Protein AF-A0A969F6P4-F1 (afdb_monomer_lite)

Structure (mmCIF, N/CA/C/O backbone):
data_AF-A0A969F6P4-F1
#
_entry.id   AF-A0A969F6P4-F1
#
loop_
_atom_site.group_PDB
_atom_site.id
_atom_site.type_symbol
_atom_site.label_atom_id
_atom_site.label_alt_id
_atom_site.label_comp_id
_atom_site.label_asym_id
_atom_site.label_entity_id
_atom_site.label_seq_id
_atom_site.pdbx_PDB_ins_code
_atom_site.Cartn_x
_atom_site.Cartn_y
_atom_site.Cartn_z
_atom_site.occupancy
_atom_site.B_iso_or_equiv
_atom_site.auth_seq_id
_atom_site.auth_comp_id
_atom_site.auth_asym_id
_atom_site.auth_atom_id
_atom_site.pdbx_PDB_model_num
ATOM 1 N N . MET A 1 1 ? 11.316 -23.111 -81.436 1.00 40.59 1 MET A N 1
ATOM 2 C CA . MET A 1 1 ? 11.299 -21.685 -81.054 1.00 40.59 1 MET A CA 1
ATOM 3 C C . MET A 1 1 ? 12.003 -21.558 -79.714 1.00 40.59 1 MET A C 1
ATOM 5 O O . MET A 1 1 ? 11.489 -22.078 -78.736 1.00 40.59 1 MET A O 1
ATOM 9 N N . GLY A 1 2 ? 13.219 -21.009 -79.695 1.00 40.91 2 GLY A N 1
ATOM 10 C CA . GLY A 1 2 ? 14.020 -20.848 -78.476 1.00 40.91 2 GLY A CA 1
ATOM 11 C C . GLY A 1 2 ? 13.893 -19.423 -77.952 1.00 40.91 2 GLY A C 1
ATOM 12 O O . GLY A 1 2 ? 14.138 -18.478 -78.697 1.00 40.91 2 GLY A O 1
ATOM 13 N N . ILE A 1 3 ? 13.479 -19.269 -76.696 1.00 46.41 3 ILE A N 1
ATOM 14 C CA . ILE A 1 3 ? 13.418 -17.972 -76.020 1.00 46.41 3 ILE A CA 1
ATOM 15 C C . ILE A 1 3 ? 14.846 -17.617 -75.600 1.00 46.41 3 ILE A C 1
ATOM 17 O O . ILE A 1 3 ? 15.446 -18.307 -74.778 1.00 46.41 3 ILE A O 1
ATOM 21 N N . ALA A 1 4 ? 15.405 -16.563 -76.192 1.00 46.59 4 ALA A N 1
ATOM 22 C CA . ALA A 1 4 ? 16.686 -16.012 -75.775 1.00 46.59 4 ALA A CA 1
ATOM 23 C C . ALA A 1 4 ? 16.512 -15.299 -74.424 1.00 46.59 4 ALA A C 1
ATOM 25 O O . ALA A 1 4 ? 15.836 -14.274 -74.343 1.00 46.59 4 ALA A O 1
ATOM 26 N N . LEU A 1 5 ? 17.117 -15.838 -73.360 1.00 47.81 5 LEU A N 1
ATOM 27 C CA . LEU A 1 5 ? 17.286 -15.109 -72.105 1.00 47.81 5 LEU A CA 1
ATOM 28 C C . LEU A 1 5 ? 18.336 -14.010 -72.309 1.00 47.81 5 LEU A C 1
ATOM 30 O O . LEU A 1 5 ? 19.518 -14.294 -72.497 1.00 47.81 5 LEU A O 1
ATOM 34 N N . LEU A 1 6 ? 17.904 -12.751 -72.255 1.00 46.25 6 LEU A N 1
ATOM 35 C CA . LEU A 1 6 ? 18.805 -11.608 -72.125 1.00 46.25 6 LEU A CA 1
ATOM 36 C C . LEU A 1 6 ? 19.362 -11.550 -70.690 1.00 46.25 6 LEU A C 1
ATOM 38 O O . LEU A 1 6 ? 18.605 -11.757 -69.738 1.00 46.25 6 LEU A O 1
ATOM 42 N N . PRO A 1 7 ? 20.657 -11.242 -70.497 1.00 45.28 7 PRO A N 1
ATOM 43 C CA . PRO A 1 7 ? 21.233 -11.129 -69.165 1.00 45.28 7 PRO A CA 1
ATOM 44 C C . PRO A 1 7 ? 20.695 -9.882 -68.454 1.00 45.28 7 PRO A C 1
ATOM 46 O O . PRO A 1 7 ? 20.868 -8.752 -68.916 1.00 45.28 7 PRO A O 1
ATOM 49 N N . ILE A 1 8 ? 20.065 -10.088 -67.297 1.00 53.53 8 ILE A N 1
ATOM 50 C CA . ILE A 1 8 ? 19.675 -9.012 -66.384 1.00 53.53 8 ILE A CA 1
ATOM 51 C C . ILE A 1 8 ? 20.959 -8.367 -65.855 1.00 53.53 8 ILE A C 1
ATOM 53 O O . ILE A 1 8 ? 21.711 -8.965 -65.085 1.00 53.53 8 ILE A O 1
ATOM 57 N N . ARG A 1 9 ? 21.223 -7.129 -66.279 1.00 44.56 9 ARG A N 1
ATOM 58 C CA . ARG A 1 9 ? 22.351 -6.327 -65.801 1.00 44.56 9 ARG A CA 1
ATOM 59 C C . ARG A 1 9 ? 22.008 -5.762 -64.424 1.00 44.56 9 ARG A C 1
ATOM 61 O O . ARG A 1 9 ? 21.488 -4.652 -64.312 1.00 44.56 9 ARG A O 1
ATOM 68 N N . VAL A 1 10 ? 22.285 -6.539 -63.379 1.00 55.38 10 VAL A N 1
ATOM 69 C CA . VAL A 1 10 ? 22.173 -6.082 -61.989 1.00 55.38 10 VAL A CA 1
ATOM 70 C C . VAL A 1 10 ? 23.196 -4.964 -61.791 1.00 55.38 10 VAL A C 1
ATOM 72 O O . VAL A 1 10 ? 24.400 -5.204 -61.742 1.00 55.38 10 VAL A O 1
ATOM 75 N N . HIS A 1 11 ? 22.729 -3.718 -61.763 1.00 45.31 11 HIS A N 1
ATOM 76 C CA . HIS A 1 11 ? 23.574 -2.595 -61.381 1.00 45.31 11 HIS A CA 1
ATOM 77 C C . HIS A 1 11 ? 23.814 -2.702 -59.872 1.00 45.31 11 HIS A C 1
ATOM 79 O O . HIS 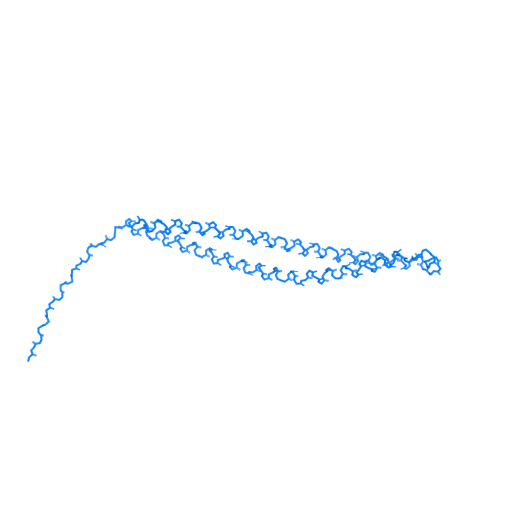A 1 11 ? 22.837 -2.762 -59.120 1.00 45.31 11 HIS A O 1
ATOM 85 N N . PRO A 1 12 ? 25.068 -2.725 -59.393 1.00 45.97 12 PRO A N 1
ATOM 86 C CA . PRO A 1 12 ? 25.313 -2.651 -57.965 1.00 45.97 12 PRO A CA 1
ATOM 87 C C . PRO A 1 12 ? 24.843 -1.273 -57.485 1.00 45.97 12 PRO A C 1
ATOM 89 O O . PRO A 1 12 ? 25.388 -0.250 -57.904 1.00 45.97 12 PRO A O 1
ATOM 92 N N . ARG A 1 13 ? 23.826 -1.229 -56.613 1.00 49.25 13 ARG A N 1
ATOM 93 C CA . ARG A 1 13 ? 23.537 -0.030 -55.816 1.00 49.25 13 ARG A CA 1
ATOM 94 C C . ARG A 1 13 ? 24.774 0.240 -54.959 1.00 49.25 13 ARG A C 1
ATOM 96 O O . ARG A 1 13 ? 24.961 -0.375 -53.914 1.00 49.25 13 ARG A O 1
ATOM 103 N N . LYS A 1 14 ? 25.639 1.146 -55.414 1.00 53.50 14 LYS A N 1
ATOM 104 C CA . LYS A 1 14 ? 26.670 1.754 -54.574 1.00 53.50 14 LYS A CA 1
ATOM 105 C C . LYS A 1 14 ? 25.980 2.740 -53.639 1.00 53.50 14 LYS A C 1
ATOM 107 O O . LYS A 1 14 ? 25.820 3.899 -53.980 1.00 53.50 14 LYS A O 1
ATOM 112 N N . ASN A 1 15 ? 25.548 2.239 -52.494 1.00 53.31 15 ASN A N 1
ATOM 113 C CA . ASN A 1 15 ? 25.551 2.993 -51.247 1.00 53.31 15 ASN A CA 1
ATOM 114 C C . ASN A 1 15 ? 25.936 1.991 -50.158 1.00 53.31 15 ASN A C 1
ATOM 116 O O . ASN A 1 15 ? 25.100 1.470 -49.427 1.00 53.31 15 ASN A O 1
ATOM 120 N N . SER A 1 16 ? 27.216 1.619 -50.148 1.00 61.38 16 SER A N 1
ATOM 121 C CA . SER A 1 16 ? 27.806 0.909 -49.019 1.00 61.38 16 SER A CA 1
ATOM 122 C C . SER A 1 16 ? 27.967 1.930 -47.899 1.00 61.38 16 SER A C 1
ATOM 124 O O . SER A 1 16 ? 28.869 2.766 -47.968 1.00 61.38 16 SER A O 1
ATOM 126 N N . MET A 1 17 ? 27.045 1.889 -46.939 1.00 61.41 17 MET A N 1
ATOM 127 C CA . MET A 1 17 ? 27.095 2.629 -45.678 1.00 61.41 17 MET A CA 1
ATOM 128 C C . MET A 1 17 ? 28.514 2.566 -45.099 1.00 61.41 17 MET A C 1
ATOM 130 O O . MET A 1 17 ? 29.143 1.500 -45.118 1.00 61.41 17 MET A O 1
ATOM 134 N N . SER A 1 18 ? 29.057 3.705 -44.667 1.00 78.31 18 SER A N 1
ATOM 135 C CA . SER A 1 18 ? 30.432 3.733 -44.169 1.00 78.31 18 SER A CA 1
ATOM 136 C C . SER A 1 18 ? 30.540 2.908 -42.876 1.00 78.31 18 SER A C 1
ATOM 138 O O . SER A 1 18 ? 29.577 2.840 -42.111 1.00 78.31 18 SER A O 1
ATOM 140 N N . PRO A 1 19 ? 31.695 2.284 -42.573 1.00 78.81 19 PRO A N 1
ATOM 141 C CA . PRO A 1 19 ? 31.866 1.527 -41.329 1.00 78.81 19 PRO A CA 1
ATOM 142 C C . PRO A 1 19 ? 31.514 2.336 -40.070 1.00 78.81 19 PRO A C 1
ATOM 144 O O . PRO A 1 19 ? 30.975 1.788 -39.117 1.00 78.81 19 PRO A O 1
ATOM 147 N N . LYS A 1 20 ? 31.735 3.658 -40.106 1.00 78.06 20 LYS A N 1
ATOM 148 C CA . LYS A 1 20 ? 31.366 4.584 -39.027 1.00 78.06 20 LYS A CA 1
ATOM 149 C C . LYS A 1 20 ? 29.855 4.791 -38.911 1.00 78.06 20 LYS A C 1
ATOM 151 O O . LYS A 1 20 ? 29.331 4.797 -37.806 1.00 78.06 20 LYS A O 1
ATOM 156 N N . GLU A 1 21 ? 29.148 4.944 -40.030 1.00 78.00 21 GLU A N 1
ATOM 157 C CA . GLU A 1 21 ? 27.677 5.024 -40.037 1.00 78.00 21 GLU A CA 1
ATOM 158 C C . GLU A 1 21 ? 27.052 3.735 -39.495 1.00 78.00 21 GLU A C 1
ATOM 160 O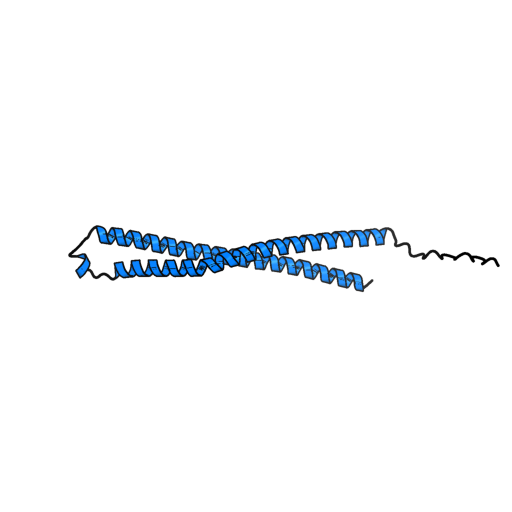 O . GLU A 1 21 ? 26.103 3.788 -38.715 1.00 78.00 21 GLU A O 1
ATOM 165 N N . PHE A 1 22 ? 27.627 2.581 -39.847 1.00 81.19 22 PHE A N 1
ATOM 166 C CA . PHE A 1 22 ? 27.188 1.291 -39.327 1.00 81.19 22 PHE A CA 1
ATOM 167 C C . PHE A 1 22 ? 27.397 1.174 -37.807 1.00 81.19 22 PHE A C 1
ATOM 169 O O . PHE A 1 22 ? 26.486 0.753 -37.097 1.00 81.19 22 PHE A O 1
ATOM 176 N N . GLU A 1 23 ? 28.559 1.583 -37.286 1.00 84.12 23 GLU A N 1
ATOM 177 C CA . GLU A 1 23 ? 28.838 1.600 -35.840 1.00 84.12 23 GLU A CA 1
ATOM 178 C C . GLU A 1 23 ? 27.886 2.522 -35.065 1.00 84.12 23 GLU A C 1
ATOM 180 O O . GLU A 1 23 ? 27.410 2.148 -33.990 1.00 84.12 23 GLU A O 1
ATOM 185 N N . ILE A 1 24 ? 27.563 3.696 -35.618 1.00 82.88 24 ILE A N 1
ATOM 186 C CA . ILE A 1 24 ? 26.615 4.644 -35.017 1.00 82.88 24 ILE A CA 1
ATOM 187 C C . ILE A 1 24 ? 25.218 4.025 -34.944 1.00 82.88 24 ILE A C 1
ATOM 189 O O . ILE A 1 24 ? 24.611 4.007 -33.875 1.00 82.88 24 ILE A O 1
ATOM 193 N N . ILE A 1 25 ? 24.724 3.471 -36.053 1.00 77.19 25 ILE A N 1
ATOM 194 C CA . ILE A 1 25 ? 23.390 2.859 -36.109 1.00 77.19 25 ILE A CA 1
ATOM 195 C C . ILE A 1 25 ? 23.303 1.658 -35.171 1.00 77.19 25 ILE A C 1
ATOM 197 O O . ILE A 1 25 ? 22.320 1.512 -34.447 1.00 77.19 25 ILE A O 1
ATOM 201 N N . ASN A 1 26 ? 24.332 0.811 -35.143 1.00 82.44 26 ASN A N 1
ATOM 202 C CA . ASN A 1 26 ? 24.346 -0.349 -34.261 1.00 82.44 26 ASN A CA 1
ATOM 203 C C . ASN A 1 26 ? 24.353 0.071 -32.782 1.00 82.44 26 ASN A C 1
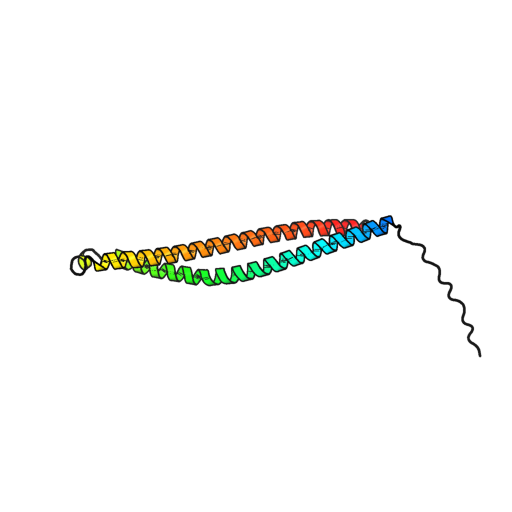ATOM 205 O O . ASN A 1 26 ? 23.629 -0.505 -31.975 1.00 82.44 26 ASN A O 1
ATOM 209 N N . SER A 1 27 ? 25.106 1.119 -32.438 1.00 80.88 27 SER A N 1
ATOM 210 C CA . SER A 1 27 ? 25.102 1.686 -31.084 1.00 80.88 27 SER A CA 1
ATOM 211 C C . SER A 1 27 ? 23.725 2.239 -30.710 1.00 80.88 27 SER A C 1
ATOM 213 O O . SER A 1 27 ? 23.223 1.944 -29.632 1.00 80.88 27 SER A O 1
ATOM 215 N N . GLN A 1 28 ? 23.069 2.964 -31.620 1.00 76.88 28 GLN A N 1
ATOM 216 C CA . GLN A 1 28 ? 21.711 3.470 -31.400 1.00 76.88 28 GLN A CA 1
ATOM 217 C C . GLN A 1 28 ? 20.696 2.339 -31.203 1.00 76.88 28 GLN A C 1
ATOM 219 O O . GLN A 1 28 ? 19.876 2.418 -30.299 1.00 76.88 28 GLN A O 1
ATOM 224 N N . ILE A 1 29 ? 20.763 1.271 -32.006 1.00 77.25 29 ILE A N 1
ATOM 225 C CA . ILE A 1 29 ? 19.889 0.098 -31.847 1.00 77.25 29 ILE A CA 1
ATOM 226 C C . ILE A 1 29 ? 20.075 -0.532 -30.463 1.00 77.25 29 ILE A C 1
ATOM 228 O O . ILE A 1 29 ? 19.086 -0.857 -29.809 1.00 77.25 29 ILE A O 1
ATOM 232 N N . ILE A 1 30 ? 21.324 -0.686 -30.014 1.00 81.31 30 ILE A N 1
ATOM 233 C CA . ILE A 1 30 ? 21.635 -1.254 -28.697 1.00 81.31 30 ILE A CA 1
ATOM 234 C C . ILE A 1 30 ? 21.057 -0.382 -27.577 1.00 81.31 30 ILE A C 1
ATOM 236 O O . ILE A 1 30 ? 20.438 -0.915 -26.659 1.00 81.31 30 ILE A O 1
ATOM 240 N N . GLU A 1 31 ? 21.221 0.939 -27.646 1.00 81.56 31 GLU A N 1
ATOM 241 C CA . GLU A 1 31 ? 20.682 1.848 -26.626 1.00 81.56 31 GLU A CA 1
ATOM 242 C C . GLU A 1 31 ? 19.147 1.858 -26.612 1.00 81.56 31 GLU A C 1
ATOM 244 O O . GLU A 1 31 ? 18.549 1.720 -25.547 1.00 81.56 31 GLU A O 1
ATOM 249 N N . THR A 1 32 ? 18.490 1.887 -27.777 1.00 77.00 32 THR A N 1
ATOM 250 C CA . THR A 1 32 ? 17.022 1.789 -27.851 1.00 77.00 32 THR A CA 1
ATOM 251 C C . THR A 1 32 ? 16.509 0.454 -27.300 1.00 77.00 32 THR A C 1
ATOM 253 O O . THR A 1 32 ? 15.494 0.410 -26.610 1.00 77.00 32 THR A O 1
ATOM 256 N N . GLN A 1 33 ? 17.208 -0.655 -27.560 1.00 77.31 33 GLN A N 1
ATOM 257 C CA . GLN A 1 33 ? 16.837 -1.956 -26.994 1.00 77.31 33 GLN A CA 1
ATOM 258 C C . GLN A 1 33 ? 16.965 -1.979 -25.469 1.00 77.31 33 GLN A C 1
ATOM 260 O O . GLN A 1 33 ? 16.086 -2.517 -24.798 1.00 77.31 33 GLN A O 1
ATOM 265 N N . LYS A 1 34 ? 18.025 -1.382 -24.912 1.00 85.56 34 LYS A N 1
ATOM 266 C CA . LYS A 1 34 ? 18.179 -1.249 -23.457 1.00 85.56 34 LYS A CA 1
ATOM 267 C C . LYS A 1 34 ? 17.048 -0.422 -22.847 1.00 85.56 34 LYS A C 1
ATOM 269 O O . LYS A 1 34 ? 16.490 -0.843 -21.839 1.00 85.56 34 LYS A O 1
ATOM 274 N N . ALA A 1 35 ? 16.689 0.699 -23.474 1.00 82.50 35 ALA A N 1
ATOM 275 C CA . ALA A 1 35 ? 15.590 1.549 -23.025 1.00 82.50 35 ALA A CA 1
ATOM 276 C C . ALA A 1 35 ? 14.251 0.792 -23.019 1.00 82.50 35 ALA A C 1
ATOM 278 O O . ALA A 1 35 ? 13.541 0.807 -22.017 1.00 82.50 35 ALA A O 1
ATOM 279 N N . LEU A 1 36 ? 13.939 0.037 -24.080 1.00 81.50 36 LEU A N 1
ATOM 280 C CA . LEU A 1 36 ? 12.723 -0.784 -24.138 1.00 81.50 36 LEU A CA 1
ATOM 281 C C . LEU A 1 36 ? 12.660 -1.835 -23.024 1.00 81.50 36 LEU A C 1
ATOM 283 O O . LEU A 1 36 ? 11.622 -1.982 -22.381 1.00 81.50 36 LEU A O 1
ATOM 287 N N . ILE A 1 37 ? 13.767 -2.540 -22.775 1.00 87.38 37 ILE A N 1
ATOM 288 C CA . ILE A 1 37 ? 13.841 -3.544 -21.705 1.00 87.38 37 ILE A CA 1
ATOM 289 C C . ILE A 1 37 ? 13.606 -2.889 -20.340 1.00 87.38 37 ILE A C 1
ATOM 291 O O . ILE A 1 37 ? 12.855 -3.419 -19.519 1.00 87.38 37 ILE A O 1
ATOM 295 N N . GLU A 1 38 ? 14.218 -1.731 -20.095 1.00 87.88 38 GLU A N 1
ATOM 296 C CA . GLU A 1 38 ? 14.045 -1.015 -18.832 1.00 87.88 38 GLU A CA 1
ATOM 297 C C . GLU A 1 38 ? 12.607 -0.511 -18.660 1.00 87.88 38 GLU A C 1
ATOM 299 O O . GLU A 1 38 ? 12.019 -0.667 -17.588 1.00 87.88 38 GLU A O 1
ATO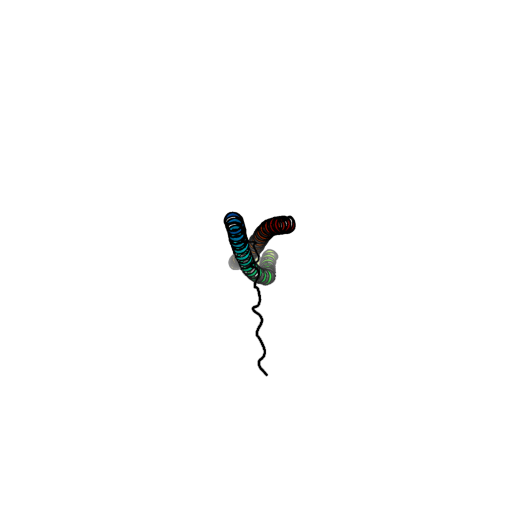M 304 N N . ARG A 1 39 ? 11.984 -0.019 -19.736 1.00 86.81 39 ARG A N 1
ATOM 305 C CA . ARG A 1 39 ? 10.569 0.368 -19.750 1.00 86.81 39 ARG A CA 1
ATOM 306 C C . ARG A 1 39 ? 9.655 -0.791 -19.360 1.00 86.81 39 ARG A C 1
ATOM 308 O O . ARG A 1 39 ? 8.778 -0.635 -18.512 1.00 86.81 39 ARG A O 1
ATOM 315 N N . GLU A 1 40 ? 9.841 -1.956 -19.978 1.00 87.06 40 GLU A N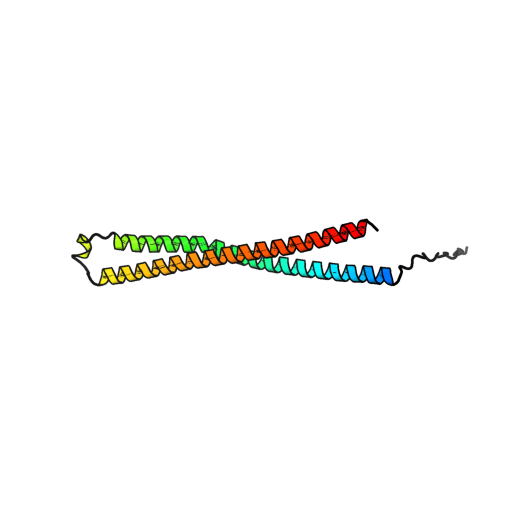 1
ATOM 316 C CA . GLU A 1 40 ? 9.049 -3.155 -19.679 1.00 87.06 40 GLU A CA 1
ATOM 317 C C . GLU A 1 40 ? 9.245 -3.618 -18.232 1.00 87.06 40 GLU A C 1
ATOM 319 O O . GLU A 1 40 ? 8.280 -4.003 -17.559 1.00 87.06 40 GLU A O 1
ATOM 324 N N . ARG A 1 41 ? 10.479 -3.523 -17.720 1.00 93.81 41 ARG A N 1
ATOM 325 C CA . ARG A 1 41 ? 10.796 -3.820 -16.321 1.00 93.81 41 ARG A CA 1
ATOM 326 C C . ARG A 1 41 ? 10.024 -2.902 -15.373 1.00 93.81 41 ARG A C 1
ATOM 328 O O . ARG A 1 41 ? 9.391 -3.404 -14.443 1.00 93.81 41 ARG A O 1
ATOM 335 N N . ILE A 1 42 ? 10.051 -1.589 -15.611 1.00 90.88 42 ILE A N 1
ATOM 336 C CA . ILE A 1 42 ? 9.351 -0.599 -14.779 1.00 90.88 42 ILE A CA 1
ATOM 337 C C . ILE A 1 42 ? 7.840 -0.852 -14.803 1.00 90.88 42 ILE A C 1
ATOM 339 O O . ILE A 1 42 ? 7.226 -0.959 -13.743 1.00 90.88 42 ILE A O 1
ATOM 343 N N . LEU A 1 43 ? 7.247 -1.063 -15.982 1.00 89.31 43 LEU A N 1
ATOM 344 C CA . LEU A 1 43 ? 5.813 -1.351 -16.109 1.00 89.31 43 LEU A CA 1
ATOM 345 C C . LEU A 1 43 ? 5.393 -2.623 -15.364 1.00 89.31 43 LEU A C 1
ATOM 347 O O . LEU A 1 43 ? 4.352 -2.644 -14.706 1.00 89.31 43 LEU A O 1
ATOM 351 N N . THR A 1 44 ? 6.217 -3.671 -15.416 1.00 93.19 44 THR A N 1
ATOM 352 C CA . THR A 1 44 ? 5.962 -4.918 -14.678 1.00 93.19 44 THR A CA 1
ATOM 353 C C . THR A 1 44 ? 5.963 -4.676 -13.166 1.00 93.19 44 THR A C 1
ATOM 355 O O . THR A 1 44 ? 5.099 -5.177 -12.442 1.00 93.19 44 THR A O 1
ATOM 358 N N . VAL A 1 45 ? 6.916 -3.878 -12.674 1.00 93.31 45 VAL A N 1
ATOM 359 C CA . VAL A 1 45 ? 6.987 -3.498 -11.258 1.00 93.31 45 VAL A CA 1
ATOM 360 C C . VAL A 1 45 ? 5.762 -2.677 -10.858 1.00 93.31 45 VAL A C 1
ATOM 362 O O . VAL A 1 45 ? 5.128 -3.007 -9.855 1.00 93.31 45 VAL A O 1
ATOM 365 N N . MET A 1 46 ? 5.378 -1.677 -11.653 1.00 91.56 46 MET A N 1
ATOM 366 C CA . MET A 1 46 ? 4.192 -0.851 -11.407 1.00 91.56 46 MET A CA 1
ATOM 367 C C . MET A 1 46 ? 2.916 -1.685 -11.319 1.00 91.56 46 MET A C 1
ATOM 369 O O . MET A 1 46 ? 2.164 -1.539 -10.358 1.00 91.56 46 MET A O 1
ATOM 373 N N . GLN A 1 47 ? 2.725 -2.637 -12.236 1.00 93.50 47 GLN A N 1
ATOM 374 C CA . GLN A 1 47 ? 1.582 -3.547 -12.192 1.00 93.50 47 GLN A CA 1
ATOM 375 C C . GLN A 1 47 ? 1.528 -4.329 -10.868 1.00 93.50 47 GLN A C 1
ATOM 377 O O . GLN A 1 47 ? 0.472 -4.430 -10.242 1.00 93.50 47 GLN A O 1
ATOM 382 N N . SER A 1 48 ? 2.669 -4.836 -10.393 1.00 94.06 48 SER A N 1
ATOM 383 C CA . SER A 1 48 ? 2.729 -5.547 -9.109 1.00 94.06 48 SER A CA 1
ATOM 384 C C . SER A 1 48 ? 2.412 -4.647 -7.904 1.00 94.06 48 SER A C 1
ATOM 386 O O . SER A 1 48 ? 1.868 -5.116 -6.900 1.00 94.06 48 SER A O 1
ATOM 388 N N . ILE A 1 49 ? 2.744 -3.354 -7.979 1.00 92.00 49 ILE A N 1
ATOM 389 C CA . ILE A 1 49 ? 2.445 -2.370 -6.931 1.00 92.00 49 ILE A CA 1
ATOM 390 C C . ILE A 1 49 ? 0.957 -2.022 -6.944 1.00 92.00 49 ILE A C 1
ATOM 392 O O . ILE A 1 49 ? 0.338 -1.964 -5.879 1.00 92.00 49 ILE A O 1
ATOM 396 N N . ASP A 1 50 ? 0.364 -1.853 -8.125 1.00 93.00 50 ASP A N 1
ATOM 397 C CA . ASP A 1 50 ? -1.072 -1.622 -8.283 1.00 93.00 50 ASP A CA 1
ATOM 398 C C . ASP A 1 50 ? -1.895 -2.767 -7.688 1.00 93.00 50 ASP A C 1
ATOM 400 O O . ASP A 1 50 ? -2.843 -2.536 -6.932 1.00 93.00 50 ASP A O 1
ATOM 404 N N . GLU A 1 51 ? -1.501 -4.014 -7.946 1.00 94.88 51 GLU A N 1
ATOM 405 C CA . GLU A 1 51 ? -2.140 -5.188 -7.346 1.00 94.88 51 GLU A CA 1
ATOM 406 C C . GLU A 1 51 ? -2.078 -5.147 -5.809 1.00 94.88 51 GLU A C 1
ATOM 408 O O . GLU A 1 51 ? -3.084 -5.385 -5.128 1.00 94.88 51 GLU A O 1
ATOM 413 N N . GLN A 1 52 ? -0.928 -4.771 -5.242 1.00 93.25 52 GLN A N 1
ATOM 414 C CA . GLN A 1 52 ? -0.769 -4.601 -3.795 1.00 93.25 52 GLN A CA 1
ATOM 415 C C . GLN A 1 52 ? -1.633 -3.457 -3.248 1.00 93.25 52 GLN A C 1
ATOM 417 O O . GLN A 1 52 ? -2.278 -3.616 -2.206 1.00 93.25 52 GLN A O 1
ATOM 422 N N . LEU A 1 53 ? -1.711 -2.327 -3.953 1.00 92.75 53 LEU A N 1
ATOM 423 C CA . LEU A 1 53 ? -2.563 -1.198 -3.582 1.00 92.75 53 LEU A CA 1
ATOM 424 C C . LEU A 1 53 ? -4.039 -1.576 -3.576 1.00 92.75 53 LEU A C 1
ATOM 426 O O . LEU A 1 53 ? -4.758 -1.201 -2.649 1.00 92.75 53 LEU A O 1
ATOM 430 N N . VAL A 1 54 ? -4.501 -2.338 -4.569 1.00 94.62 54 VAL A N 1
ATOM 431 C CA . VAL A 1 54 ? -5.881 -2.835 -4.617 1.00 94.62 54 VAL A CA 1
ATOM 432 C C . VAL A 1 54 ? -6.182 -3.687 -3.386 1.00 94.62 54 VAL A C 1
ATOM 434 O O . VAL A 1 54 ? -7.240 -3.528 -2.771 1.00 94.62 54 VAL A O 1
ATOM 437 N N . VAL A 1 55 ? -5.259 -4.565 -2.991 1.00 94.94 55 VAL A N 1
ATOM 438 C CA . VAL A 1 55 ? -5.415 -5.406 -1.798 1.00 94.94 55 VAL A CA 1
ATOM 439 C C . VAL A 1 55 ? -5.505 -4.558 -0.528 1.00 94.94 55 VAL A C 1
ATOM 441 O O . VAL A 1 55 ? -6.450 -4.727 0.244 1.00 94.94 55 VAL A O 1
ATOM 444 N N . GLU A 1 56 ? -4.579 -3.625 -0.309 1.00 91.62 56 GLU A N 1
ATOM 445 C CA . GLU A 1 56 ? -4.568 -2.799 0.907 1.00 91.62 56 GLU A CA 1
ATOM 446 C C . GLU A 1 56 ? -5.763 -1.832 0.964 1.00 91.62 56 GLU A C 1
ATOM 448 O O . GLU A 1 56 ? -6.443 -1.735 1.989 1.00 91.62 56 GLU A O 1
ATOM 453 N N . ARG A 1 57 ? -6.134 -1.203 -0.159 1.00 92.19 57 ARG A N 1
ATOM 454 C CA . ARG A 1 57 ? -7.329 -0.341 -0.238 1.00 92.19 57 ARG A CA 1
ATOM 455 C C . ARG A 1 57 ? -8.623 -1.108 0.028 1.00 92.19 57 ARG A C 1
ATOM 457 O O . ARG A 1 57 ? -9.555 -0.534 0.584 1.00 92.19 57 ARG A O 1
ATOM 464 N N . ARG A 1 58 ? -8.696 -2.397 -0.323 1.00 94.44 58 ARG A N 1
ATOM 465 C CA . ARG A 1 58 ? -9.844 -3.263 0.012 1.00 94.44 58 ARG A CA 1
ATOM 466 C C . ARG A 1 58 ? -9.879 -3.665 1.488 1.00 94.44 58 ARG A C 1
ATOM 468 O O . ARG A 1 58 ? -10.968 -3.886 2.018 1.00 94.44 58 ARG A O 1
ATOM 475 N N . LYS A 1 59 ? -8.725 -3.776 2.152 1.00 92.88 59 LYS A N 1
ATOM 476 C CA . LYS A 1 59 ? -8.640 -4.079 3.592 1.00 92.88 59 LYS A CA 1
ATOM 477 C C . LYS A 1 59 ? -9.037 -2.883 4.454 1.00 92.88 59 LYS A C 1
ATOM 479 O O . LYS A 1 59 ? -9.730 -3.067 5.453 1.00 92.88 59 LYS A O 1
ATOM 484 N N . LEU A 1 60 ? -8.647 -1.675 4.049 1.00 92.12 60 LEU A N 1
ATOM 485 C CA . LEU A 1 60 ? -8.801 -0.456 4.845 1.00 92.12 60 LEU A CA 1
ATOM 486 C C . LEU A 1 60 ? -10.232 -0.218 5.384 1.00 92.12 60 LEU A C 1
ATOM 488 O O . LEU A 1 60 ? -10.354 0.030 6.584 1.00 92.12 60 LEU A O 1
ATOM 492 N N . PRO A 1 61 ? -11.323 -0.350 4.598 1.00 93.62 61 PRO A N 1
ATOM 493 C CA . PRO A 1 61 ? -12.679 -0.176 5.121 1.00 93.62 61 PRO A CA 1
ATOM 494 C C . PRO A 1 61 ? -13.010 -1.139 6.262 1.00 93.62 61 PRO A C 1
ATOM 496 O O . PRO A 1 61 ? -13.609 -0.731 7.250 1.00 93.62 61 PRO A O 1
ATOM 499 N N . ARG A 1 62 ? -12.573 -2.402 6.163 1.00 93.75 62 ARG A N 1
ATOM 500 C CA . ARG A 1 62 ? -12.822 -3.415 7.200 1.00 93.75 62 ARG A CA 1
ATOM 501 C C . ARG A 1 62 ? -12.108 -3.062 8.501 1.00 93.75 62 ARG A C 1
ATOM 503 O O . ARG A 1 62 ? -12.706 -3.174 9.565 1.00 93.75 62 ARG A O 1
ATOM 510 N N . LEU A 1 63 ? -10.864 -2.594 8.408 1.00 92.44 63 LEU A N 1
ATOM 511 C CA . LEU A 1 63 ? -10.086 -2.153 9.568 1.00 92.44 63 LEU A CA 1
ATOM 512 C C . LEU A 1 63 ? -10.707 -0.912 10.224 1.00 92.44 63 LEU A C 1
ATOM 514 O O . LEU A 1 63 ? -10.817 -0.853 11.446 1.00 92.44 63 LEU A O 1
ATOM 518 N N . ILE A 1 64 ? -11.182 0.048 9.423 1.00 92.25 64 ILE A N 1
ATOM 519 C CA . ILE A 1 64 ? -11.890 1.235 9.927 1.00 92.25 64 ILE A CA 1
ATOM 520 C C . ILE A 1 64 ? -13.162 0.828 10.671 1.00 92.25 64 ILE A C 1
ATOM 522 O O . ILE A 1 64 ? -13.411 1.329 11.766 1.00 92.25 64 ILE A O 1
ATOM 526 N N . THR A 1 65 ? -13.951 -0.080 10.097 1.00 93.69 65 THR A N 1
ATOM 527 C CA . THR A 1 65 ? -15.164 -0.598 10.732 1.00 93.69 65 THR A CA 1
ATOM 528 C C . THR A 1 65 ? -14.845 -1.317 12.042 1.00 93.69 65 THR A C 1
ATOM 530 O O . THR A 1 65 ? -15.471 -1.012 13.051 1.00 93.69 65 THR A O 1
ATOM 533 N N . SER A 1 66 ? -13.835 -2.195 12.066 1.00 91.88 66 SER A N 1
ATOM 534 C CA . SER A 1 66 ? -13.385 -2.866 13.296 1.00 91.88 66 SER A CA 1
ATOM 535 C C . SER A 1 66 ? -13.021 -1.848 14.373 1.00 91.88 66 SER A C 1
ATOM 537 O O . SER A 1 66 ? -13.579 -1.873 15.460 1.00 91.88 66 SER A O 1
ATOM 539 N N . ARG A 1 67 ? -12.178 -0.864 14.039 1.00 93.56 67 ARG A N 1
ATOM 540 C CA . ARG A 1 67 ? -11.786 0.208 14.962 1.00 93.56 67 ARG A CA 1
ATOM 541 C C . ARG A 1 67 ? -12.989 0.985 15.510 1.00 93.56 67 ARG A C 1
ATOM 543 O O . ARG A 1 67 ? -12.952 1.435 16.652 1.00 93.56 67 ARG A O 1
ATOM 550 N N . GLN A 1 68 ? -14.023 1.213 14.699 1.00 93.44 68 GLN A N 1
ATOM 551 C CA . GLN A 1 68 ? -15.235 1.906 15.146 1.00 93.44 68 GLN A CA 1
ATOM 552 C C . GLN A 1 68 ? -16.031 1.086 16.163 1.00 93.44 68 GLN A C 1
ATOM 554 O O . GLN A 1 68 ? -16.544 1.683 17.108 1.00 93.44 68 GLN A O 1
ATOM 559 N N . TYR A 1 69 ? -16.103 -0.237 15.989 1.00 92.94 69 TYR A N 1
ATOM 560 C CA . TYR A 1 69 ? -16.712 -1.136 16.970 1.00 92.94 69 TYR A CA 1
ATOM 561 C C . TYR A 1 69 ? -15.947 -1.106 18.295 1.00 92.94 69 TYR A C 1
ATOM 563 O O . TYR A 1 69 ? -16.532 -0.724 19.302 1.00 92.94 69 TYR A O 1
ATOM 571 N N . GLU A 1 70 ? -14.630 -1.324 18.270 1.00 89.56 70 GLU A N 1
ATOM 572 C CA . GLU A 1 70 ? -13.812 -1.299 19.495 1.00 89.56 70 GLU A CA 1
ATOM 573 C C . GLU A 1 70 ? -13.911 0.051 20.224 1.00 89.56 70 GLU A C 1
ATOM 575 O O . GLU A 1 70 ? -14.041 0.138 21.443 1.00 89.56 70 GLU A O 1
ATOM 580 N N . LYS A 1 71 ? -13.922 1.158 19.467 1.00 90.56 71 LYS A N 1
ATOM 581 C CA . LYS A 1 71 ? -14.102 2.496 20.045 1.00 90.56 71 LYS A CA 1
ATOM 582 C C . LYS A 1 71 ? -15.449 2.631 20.752 1.00 90.56 71 LYS A C 1
ATOM 584 O O . LYS A 1 71 ? -15.539 3.308 21.773 1.00 90.56 71 LYS A O 1
ATOM 589 N N . HIS A 1 72 ? -16.503 2.079 20.161 1.00 91.12 72 HIS A N 1
ATOM 590 C CA . HIS A 1 72 ? -17.830 2.114 20.752 1.00 91.12 72 HIS A CA 1
ATOM 591 C C . HIS A 1 72 ? -17.866 1.310 22.055 1.00 91.12 72 HIS A C 1
ATOM 593 O O . HIS A 1 72 ? -18.449 1.787 23.025 1.00 91.12 72 HIS A O 1
ATOM 599 N N . ASP A 1 73 ? -17.207 0.155 22.103 1.00 85.44 73 ASP A N 1
ATOM 600 C CA . ASP A 1 73 ? -17.191 -0.709 23.284 1.00 85.44 73 ASP A CA 1
ATOM 601 C C . ASP A 1 73 ? -16.418 -0.072 24.446 1.00 85.44 73 ASP A C 1
ATOM 603 O O . ASP A 1 73 ? -16.939 -0.006 25.565 1.00 85.44 73 ASP A O 1
ATOM 607 N N . VAL A 1 74 ? -15.276 0.565 24.161 1.00 86.25 74 VAL A N 1
ATOM 608 C CA . VAL A 1 74 ? -14.568 1.420 25.130 1.00 86.25 74 VAL A CA 1
ATOM 609 C C . VAL A 1 74 ? -15.484 2.533 25.651 1.00 86.25 74 VAL A C 1
ATOM 611 O O . VAL A 1 74 ? -15.674 2.667 26.860 1.00 86.25 74 VAL A O 1
ATOM 614 N N . LEU A 1 75 ? -16.127 3.296 24.760 1.00 87.25 75 LEU A N 1
ATOM 615 C CA . LEU A 1 75 ? -17.017 4.394 25.157 1.00 87.25 75 LEU A CA 1
ATOM 616 C C . LEU A 1 75 ? -18.225 3.909 25.969 1.00 87.25 75 LEU A C 1
ATOM 618 O O . LEU A 1 75 ? -18.661 4.593 26.894 1.00 87.25 75 LEU A O 1
ATOM 622 N N . ALA A 1 76 ? -18.777 2.742 25.642 1.00 85.88 76 ALA A N 1
ATOM 623 C CA . ALA A 1 76 ? -19.892 2.150 26.368 1.00 85.88 76 ALA A CA 1
ATOM 624 C C . ALA A 1 76 ? -19.486 1.732 27.789 1.00 85.88 76 ALA A C 1
ATOM 626 O O . ALA A 1 76 ? -20.299 1.837 28.712 1.00 85.88 76 ALA A O 1
ATOM 627 N N . LEU A 1 77 ? -18.244 1.282 27.989 1.00 80.06 77 LEU A N 1
ATOM 628 C CA . LEU A 1 77 ? -17.705 0.969 29.312 1.00 80.06 77 LEU A CA 1
ATOM 629 C C . LEU A 1 77 ? -17.363 2.220 30.122 1.00 80.06 77 LEU A C 1
ATOM 631 O O . LEU A 1 77 ? -17.654 2.239 31.320 1.00 80.06 77 LEU A O 1
ATOM 635 N N . GLU A 1 78 ? -16.830 3.260 29.482 1.00 77.94 78 GLU A N 1
ATOM 636 C CA . GLU A 1 78 ? -16.535 4.556 30.110 1.00 77.94 78 GLU A CA 1
ATOM 637 C C . GLU A 1 78 ? -17.810 5.308 30.531 1.00 77.94 78 GLU A C 1
ATOM 639 O O . GLU A 1 78 ? -17.840 5.971 31.568 1.00 77.94 78 GLU A O 1
ATOM 644 N N . GLN A 1 79 ? -18.889 5.204 29.746 1.00 77.94 79 GLN A N 1
ATOM 645 C CA . GLN A 1 79 ? -20.154 5.907 30.002 1.00 77.94 79 GLN A CA 1
ATOM 646 C C . GLN A 1 79 ? -21.063 5.211 31.025 1.00 77.94 79 GLN A C 1
ATOM 648 O O . GLN A 1 79 ? -22.048 5.809 31.474 1.00 77.94 79 GLN A O 1
ATOM 653 N N . LYS A 1 80 ? -20.761 3.971 31.437 1.00 67.31 80 LYS A N 1
ATOM 654 C CA . LYS A 1 80 ? -21.471 3.322 32.549 1.00 67.31 80 LYS A CA 1
ATOM 655 C C . LYS A 1 80 ? -21.208 4.118 33.833 1.00 67.31 80 LYS A C 1
ATOM 657 O O . LYS A 1 80 ? -20.150 4.044 34.438 1.00 67.31 80 LYS A O 1
ATOM 662 N N . THR A 1 81 ? -22.192 4.918 34.241 1.00 59.09 81 THR A N 1
ATOM 663 C CA . THR A 1 81 ? -22.104 5.837 35.388 1.00 59.09 81 THR A CA 1
ATOM 664 C C . THR A 1 81 ? -21.685 5.155 36.697 1.00 59.09 81 THR A C 1
ATOM 666 O O . THR A 1 81 ? -22.148 4.055 37.001 1.00 59.09 81 THR A O 1
ATOM 669 N N . LEU A 1 82 ? -20.935 5.885 37.541 1.00 57.31 82 LEU A N 1
ATOM 670 C CA . LEU A 1 82 ? -20.523 5.524 38.915 1.00 57.31 82 LEU A CA 1
ATOM 671 C C . LEU A 1 82 ? -21.595 4.767 39.729 1.00 57.31 82 LEU A C 1
ATOM 673 O O . LEU A 1 82 ? -21.268 3.908 40.539 1.00 57.31 82 LEU A O 1
ATOM 677 N N . LYS A 1 83 ? -22.881 5.067 39.514 1.00 55.59 83 LYS A N 1
ATOM 678 C CA . LYS A 1 83 ? -24.019 4.489 40.242 1.00 55.59 83 LYS A CA 1
ATOM 679 C C . LYS A 1 83 ? -24.303 3.012 39.914 1.00 55.59 83 LYS A C 1
ATOM 681 O O . LYS A 1 83 ? -24.857 2.327 40.766 1.00 55.59 83 LYS A O 1
ATOM 686 N N . SER A 1 84 ? -23.925 2.514 38.729 1.00 55.91 84 SER A N 1
ATOM 687 C CA . SER A 1 84 ? -24.038 1.086 38.366 1.00 55.91 84 SER A CA 1
ATOM 688 C C . SER A 1 84 ? -22.771 0.285 38.683 1.00 55.91 84 SER A C 1
ATOM 690 O O . SER A 1 84 ? -22.851 -0.922 38.883 1.00 55.91 84 SER A O 1
ATOM 692 N N . ILE A 1 85 ? -21.617 0.959 38.755 1.00 55.97 85 ILE A N 1
ATOM 693 C CA . ILE A 1 85 ? -20.307 0.375 39.090 1.00 55.97 85 ILE A CA 1
ATOM 694 C C . ILE A 1 85 ? -20.168 0.168 40.609 1.00 55.97 85 ILE A C 1
ATOM 696 O O . ILE A 1 85 ? -19.654 -0.861 41.042 1.00 55.97 85 ILE A O 1
ATOM 700 N N . TYR A 1 86 ? -20.717 1.078 41.425 1.00 55.28 86 TYR A N 1
ATOM 701 C CA . TYR A 1 86 ? -20.635 1.021 42.894 1.00 55.28 86 TYR A CA 1
ATOM 702 C C . TYR A 1 86 ? -21.277 -0.235 43.515 1.00 55.28 86 TYR A C 1
ATOM 704 O O . TYR A 1 86 ? -20.884 -0.651 44.600 1.00 55.28 86 TYR A O 1
ATOM 712 N N . TYR A 1 87 ? -22.261 -0.846 42.846 1.00 52.47 87 TYR A N 1
ATOM 713 C CA . TYR A 1 87 ? -23.039 -1.961 43.402 1.00 52.47 87 TYR A CA 1
ATOM 714 C C . TYR A 1 87 ? -22.626 -3.354 42.909 1.00 52.47 87 TYR A C 1
ATOM 716 O O . TYR A 1 87 ? -23.169 -4.330 43.419 1.00 52.47 87 TYR A O 1
ATOM 724 N N . ALA A 1 88 ? -21.705 -3.479 41.943 1.00 56.56 88 ALA A N 1
ATOM 725 C CA . ALA A 1 88 ? -21.528 -4.746 41.230 1.00 56.56 88 ALA A CA 1
ATOM 726 C C . ALA A 1 88 ? -20.100 -5.333 41.272 1.00 56.56 88 ALA A C 1
ATOM 728 O O . ALA A 1 88 ? -19.948 -6.443 41.769 1.00 56.56 88 ALA A O 1
ATOM 729 N N . LEU A 1 89 ? -19.054 -4.679 40.747 1.00 56.44 89 LEU A N 1
ATOM 730 C CA . LEU A 1 89 ? -17.777 -5.365 40.460 1.00 56.44 89 LEU A CA 1
ATOM 731 C C . LEU A 1 89 ? -16.586 -4.390 40.303 1.00 56.44 89 LEU A C 1
ATOM 733 O O . LEU A 1 89 ? -16.150 -4.138 39.183 1.00 56.44 89 LEU A O 1
ATOM 737 N N . LEU A 1 90 ? -16.009 -3.880 41.397 1.00 57.56 90 LEU A N 1
ATOM 738 C CA . LEU A 1 90 ? -14.843 -2.974 41.329 1.00 57.56 90 LEU A CA 1
ATOM 739 C C . LEU A 1 90 ? -13.574 -3.612 40.709 1.00 57.56 90 LEU A C 1
ATOM 741 O O . LEU A 1 90 ? -12.638 -2.893 40.415 1.00 57.56 90 LEU A O 1
ATOM 745 N N . GLY A 1 91 ? -13.519 -4.940 40.531 1.00 58.09 91 GLY A N 1
ATOM 746 C CA . GLY A 1 91 ? -12.379 -5.622 39.892 1.00 58.09 91 GLY A CA 1
ATOM 747 C C . GLY A 1 91 ? -12.587 -5.983 38.417 1.00 58.09 91 GLY A C 1
ATOM 748 O O . GLY A 1 91 ? -11.663 -5.908 37.624 1.00 58.09 91 GLY A O 1
ATOM 749 N N . ASN A 1 92 ? -13.808 -6.347 38.022 1.00 74.19 92 ASN A N 1
ATOM 750 C CA . ASN A 1 92 ? -14.062 -6.921 36.692 1.00 74.19 92 ASN A CA 1
ATOM 751 C C . ASN A 1 92 ? -14.370 -5.845 35.633 1.00 74.19 92 ASN A C 1
ATOM 753 O O . ASN A 1 92 ? -14.248 -6.095 34.441 1.00 74.19 92 ASN A O 1
ATOM 757 N N . HIS A 1 93 ? -14.798 -4.646 36.055 1.00 75.38 93 HIS A N 1
ATOM 758 C CA . HIS A 1 93 ? -15.012 -3.519 35.136 1.00 75.38 93 HIS A CA 1
ATOM 759 C C . HIS A 1 93 ? -13.684 -2.937 34.642 1.00 75.38 93 HIS A C 1
ATOM 761 O O . HIS A 1 93 ? -13.544 -2.740 33.439 1.00 75.38 93 HIS A O 1
ATOM 767 N N . ASP A 1 94 ? -12.706 -2.757 35.534 1.00 77.69 94 ASP A N 1
ATOM 768 C CA . ASP A 1 94 ? -11.376 -2.249 35.178 1.00 77.69 94 ASP A CA 1
ATOM 769 C C . ASP A 1 94 ? -10.632 -3.221 34.245 1.00 77.69 94 ASP A C 1
ATOM 771 O O . ASP A 1 94 ? -10.105 -2.799 33.217 1.00 77.69 94 ASP A O 1
ATOM 775 N N . GLU A 1 95 ? -10.665 -4.530 34.537 1.00 83.56 95 GLU A N 1
ATOM 776 C CA . GLU A 1 95 ? -10.094 -5.566 33.658 1.00 83.56 95 GLU A CA 1
ATOM 777 C C . GLU A 1 95 ? -10.746 -5.564 32.268 1.00 83.56 95 GLU A C 1
ATOM 779 O O . GLU A 1 95 ? -10.064 -5.680 31.246 1.00 83.56 95 GLU A O 1
ATOM 784 N N . GLN A 1 96 ? -12.071 -5.400 32.212 1.00 83.50 96 GLN A N 1
ATOM 785 C CA . GLN A 1 96 ? -12.788 -5.347 30.945 1.00 83.50 96 GLN A CA 1
ATOM 786 C C . GLN A 1 96 ? -12.478 -4.056 30.174 1.00 83.50 96 GLN A C 1
ATOM 788 O O . GLN A 1 96 ? -12.259 -4.111 28.969 1.00 83.50 96 GLN A O 1
ATOM 793 N N . LEU A 1 97 ? -12.389 -2.908 30.847 1.00 85.19 97 LEU A N 1
ATOM 794 C CA . LEU A 1 97 ? -12.020 -1.641 30.216 1.00 85.19 97 LEU A CA 1
ATOM 795 C C . LEU A 1 97 ? -10.593 -1.681 29.653 1.00 85.19 97 LEU A C 1
ATOM 797 O O . LEU A 1 97 ? -10.363 -1.209 28.538 1.00 85.19 97 LEU A O 1
ATOM 801 N N . GLU A 1 98 ? -9.641 -2.265 30.385 1.00 87.75 98 GLU A N 1
ATOM 802 C CA . GLU A 1 98 ? -8.267 -2.443 29.907 1.00 87.75 98 GLU A CA 1
ATOM 803 C C . GLU A 1 98 ? -8.227 -3.317 28.646 1.00 87.75 98 GLU A C 1
ATOM 805 O O . GLU A 1 98 ? -7.538 -2.978 27.678 1.00 87.75 98 GLU A O 1
ATOM 810 N N . LYS A 1 99 ? -9.001 -4.411 28.633 1.00 91.06 99 LYS A N 1
ATOM 811 C CA . LYS A 1 99 ? -9.120 -5.311 27.481 1.00 91.06 99 LYS A CA 1
ATOM 812 C C . LYS A 1 99 ? -9.632 -4.577 26.237 1.00 91.06 99 LYS A C 1
ATOM 814 O O . LYS A 1 99 ? -8.927 -4.563 25.230 1.00 91.06 99 LYS A O 1
ATOM 819 N N . GLU A 1 100 ? -10.789 -3.922 26.325 1.00 88.75 100 GLU A N 1
ATOM 820 C CA . GLU A 1 100 ? -11.388 -3.216 25.179 1.00 88.75 100 GLU A CA 1
ATOM 821 C C . GLU A 1 100 ? -10.500 -2.043 24.717 1.00 88.75 100 GLU A C 1
ATOM 823 O O . GLU A 1 100 ? -10.371 -1.758 23.526 1.00 88.75 100 GLU A O 1
ATOM 828 N N . THR A 1 101 ? -9.808 -1.370 25.647 1.00 90.06 101 THR A N 1
ATOM 829 C CA . THR A 1 101 ? -8.858 -0.298 25.300 1.00 90.06 101 THR A CA 1
ATOM 830 C C . THR A 1 101 ? -7.686 -0.838 24.488 1.00 90.06 101 THR A C 1
ATOM 832 O O . THR A 1 101 ? -7.260 -0.200 23.522 1.00 90.06 101 THR A O 1
ATOM 835 N N . ARG A 1 102 ? -7.161 -2.014 24.855 1.00 94.38 102 ARG A N 1
ATOM 836 C CA . ARG A 1 102 ? -6.095 -2.683 24.102 1.00 94.38 102 ARG A CA 1
ATOM 837 C C . ARG A 1 102 ? -6.570 -3.062 22.701 1.00 94.38 102 ARG A C 1
ATOM 839 O O . ARG A 1 102 ? -5.892 -2.728 21.736 1.00 94.38 102 ARG A O 1
ATOM 846 N N . GLU A 1 103 ? -7.752 -3.661 22.588 1.00 92.06 103 GLU A N 1
ATOM 847 C CA . GLU A 1 103 ? -8.349 -4.047 21.302 1.00 92.06 103 GLU A CA 1
ATOM 848 C C . GLU A 1 103 ? -8.578 -2.820 20.397 1.00 92.06 103 GLU A C 1
ATOM 850 O O . GLU A 1 103 ? -8.215 -2.833 19.216 1.00 92.06 103 GLU A O 1
ATOM 855 N N . TYR A 1 104 ? -9.048 -1.698 20.955 1.00 92.88 104 TYR A N 1
ATOM 856 C CA . TYR A 1 104 ? -9.158 -0.432 20.226 1.00 92.88 104 TYR A CA 1
ATOM 857 C C . TYR A 1 104 ? -7.806 0.108 19.745 1.00 92.88 104 TYR A C 1
ATOM 859 O O . TYR A 1 104 ? -7.707 0.606 18.616 1.00 92.88 104 TYR A O 1
ATOM 867 N N . LEU A 1 105 ? -6.768 0.047 20.584 1.00 94.94 105 LEU A N 1
ATOM 868 C CA . LEU A 1 105 ? -5.425 0.493 20.214 1.00 94.94 105 LEU A CA 1
ATOM 869 C C . LEU A 1 105 ? -4.845 -0.366 19.091 1.00 94.94 105 LEU A C 1
ATOM 871 O O . LEU A 1 105 ? -4.349 0.193 18.113 1.00 94.94 105 LEU A O 1
ATOM 875 N N . ASP A 1 106 ? -4.987 -1.685 19.177 1.00 95.38 106 ASP A N 1
ATOM 876 C CA . ASP A 1 106 ? -4.535 -2.616 18.144 1.00 95.38 106 ASP A CA 1
ATOM 877 C C . ASP A 1 106 ? -5.268 -2.362 16.817 1.00 95.38 106 ASP A C 1
ATOM 879 O O . ASP A 1 106 ? -4.644 -2.231 15.759 1.00 95.38 106 ASP A O 1
ATOM 883 N N . ALA A 1 107 ? -6.592 -2.179 16.860 1.00 91.81 107 ALA A N 1
ATOM 884 C CA . ALA A 1 107 ? -7.382 -1.839 15.678 1.00 91.81 107 ALA A CA 1
ATOM 885 C C . ALA A 1 107 ? -6.995 -0.471 15.087 1.00 91.81 107 ALA A C 1
ATOM 887 O O . ALA A 1 107 ? -6.993 -0.288 13.865 1.00 91.81 107 ALA A O 1
ATOM 888 N N . LYS A 1 108 ? -6.652 0.508 15.932 1.00 93.44 108 LYS A N 1
ATOM 889 C CA . LYS A 1 108 ? -6.165 1.821 15.493 1.00 93.44 108 LYS A CA 1
ATOM 890 C C . LYS A 1 108 ? -4.807 1.706 14.798 1.00 93.44 108 LYS A C 1
ATOM 892 O O . LYS A 1 108 ? -4.662 2.263 13.710 1.00 93.44 108 LYS A O 1
ATOM 897 N N . LEU A 1 109 ? -3.862 0.975 15.388 1.00 96.12 109 LEU A N 1
ATOM 898 C CA . LEU A 1 109 ? -2.542 0.725 14.808 1.00 96.12 109 LEU A CA 1
ATOM 899 C C . LEU A 1 109 ? -2.659 0.034 13.448 1.00 96.12 109 LEU A C 1
ATOM 901 O O . LEU A 1 109 ? -2.073 0.501 12.477 1.00 96.12 109 LEU A O 1
ATOM 905 N N . ALA A 1 110 ? -3.506 -0.991 13.333 1.00 94.69 110 ALA A N 1
ATOM 906 C CA . ALA A 1 110 ? -3.722 -1.693 12.069 1.00 94.69 110 ALA A CA 1
ATOM 907 C C . ALA A 1 110 ? -4.243 -0.766 10.950 1.00 94.69 110 ALA A C 1
ATOM 909 O O . ALA A 1 110 ? -3.843 -0.891 9.789 1.00 94.69 110 ALA A O 1
ATOM 910 N N . VAL A 1 111 ? -5.126 0.188 11.277 1.00 95.12 111 VAL A N 1
ATOM 911 C CA . VAL A 1 111 ? -5.583 1.209 10.317 1.00 95.12 111 VAL A CA 1
ATOM 912 C C . VAL A 1 111 ? -4.429 2.119 9.893 1.00 95.12 111 VAL A C 1
ATOM 914 O O . VAL A 1 111 ? -4.273 2.374 8.698 1.00 95.12 111 VAL A O 1
ATOM 917 N N . GLU A 1 112 ? -3.633 2.605 10.846 1.00 95.94 112 GLU A N 1
ATOM 918 C CA . GLU A 1 112 ? -2.500 3.498 10.578 1.00 95.94 112 GLU A CA 1
ATOM 919 C C . GLU A 1 112 ? -1.429 2.807 9.723 1.00 95.94 112 GLU A C 1
ATOM 921 O O . GLU A 1 112 ? -1.007 3.355 8.705 1.00 95.94 112 GLU A O 1
ATOM 926 N N . GLU A 1 113 ? -1.060 1.569 10.050 1.00 95.19 113 GLU A N 1
ATOM 927 C CA . GLU A 1 113 ? -0.131 0.751 9.263 1.00 95.19 113 GLU A CA 1
ATOM 928 C C . GLU A 1 113 ? -0.625 0.544 7.827 1.00 95.19 113 GLU A C 1
ATOM 930 O O . GLU A 1 113 ? 0.131 0.717 6.867 1.00 95.19 113 GLU A O 1
ATOM 935 N N . CYS A 1 114 ? -1.913 0.228 7.657 1.00 94.19 114 CYS A N 1
ATOM 936 C CA . CYS A 1 114 ? -2.515 0.073 6.337 1.00 94.19 114 CYS A CA 1
ATOM 937 C C . CYS A 1 114 ? -2.455 1.381 5.530 1.00 94.19 114 CYS A C 1
ATOM 939 O O . CYS A 1 114 ? -2.182 1.354 4.329 1.00 94.19 114 CYS A O 1
ATOM 941 N N . GLN A 1 115 ? -2.687 2.531 6.168 1.00 95.44 115 GLN A N 1
ATOM 942 C CA . GLN A 1 115 ? -2.605 3.841 5.518 1.00 95.44 115 GLN A CA 1
ATOM 943 C C . GLN A 1 115 ? -1.171 4.203 5.126 1.00 95.44 115 GLN A C 1
ATOM 945 O O . GLN A 1 115 ? -0.955 4.663 4.004 1.00 95.44 115 GLN A O 1
ATOM 950 N N . ILE A 1 116 ? -0.199 3.950 6.007 1.00 96.94 116 ILE A N 1
ATOM 951 C CA . ILE A 1 116 ? 1.232 4.148 5.732 1.00 96.94 116 ILE A CA 1
ATOM 952 C C . ILE A 1 116 ? 1.677 3.271 4.560 1.00 96.94 116 ILE A C 1
ATOM 954 O O . ILE A 1 116 ? 2.411 3.720 3.684 1.00 96.94 116 ILE A O 1
ATOM 958 N N . LYS A 1 117 ? 1.210 2.023 4.503 1.00 94.25 117 LYS A N 1
ATOM 959 C CA . LYS A 1 117 ? 1.525 1.122 3.393 1.00 94.25 117 LYS A CA 1
ATOM 960 C C . LYS A 1 117 ? 0.913 1.596 2.075 1.00 94.25 117 LYS A C 1
ATOM 962 O O . LYS A 1 117 ? 1.560 1.531 1.036 1.00 94.25 117 LYS A O 1
ATOM 967 N N . ILE A 1 118 ? -0.322 2.097 2.095 1.00 95.62 118 ILE A N 1
ATOM 968 C CA . ILE A 1 118 ? -0.947 2.674 0.898 1.00 95.62 118 ILE A CA 1
ATOM 969 C C . ILE A 1 118 ? -0.172 3.910 0.430 1.00 95.62 118 ILE A C 1
ATOM 971 O O . ILE A 1 118 ? 0.070 4.048 -0.770 1.00 95.62 118 ILE A O 1
ATOM 975 N N . SER A 1 119 ? 0.218 4.804 1.341 1.00 95.81 119 SER A N 1
ATOM 976 C CA . SER A 1 119 ? 0.948 6.018 0.969 1.00 95.81 119 SER A CA 1
ATOM 977 C C . SER A 1 119 ? 2.336 5.701 0.418 1.00 95.81 119 SER A C 1
ATOM 979 O O . SER A 1 119 ? 2.704 6.252 -0.615 1.00 95.81 119 SER A O 1
ATOM 981 N N . SER A 1 120 ? 3.072 4.763 1.020 1.00 95.62 120 SER A N 1
ATOM 982 C CA . SER A 1 120 ? 4.393 4.362 0.527 1.00 95.62 120 SER A CA 1
ATOM 983 C C . SER A 1 120 ? 4.333 3.719 -0.859 1.00 95.62 120 SER A C 1
ATOM 985 O O . SER A 1 120 ? 5.110 4.095 -1.732 1.00 95.62 120 SER A O 1
ATOM 987 N N . LEU A 1 121 ? 3.376 2.815 -1.098 1.00 93.88 121 LEU A N 1
ATOM 988 C CA . LEU A 1 121 ? 3.167 2.208 -2.416 1.00 93.88 121 LEU A CA 1
ATOM 989 C C . LEU A 1 121 ? 2.749 3.250 -3.464 1.00 93.88 121 LEU A C 1
ATOM 991 O O . LEU A 1 121 ? 3.218 3.200 -4.596 1.00 93.88 121 LEU A O 1
ATOM 995 N N . THR A 1 122 ? 1.910 4.218 -3.083 1.00 94.19 122 THR A N 1
ATOM 996 C CA . THR A 1 122 ? 1.500 5.309 -3.985 1.00 94.19 122 THR A CA 1
ATOM 997 C C . THR A 1 122 ? 2.693 6.193 -4.353 1.00 94.19 122 THR A C 1
ATOM 999 O O . THR A 1 122 ? 2.884 6.490 -5.526 1.00 94.19 122 THR A O 1
ATOM 1002 N N . ASN A 1 123 ? 3.532 6.552 -3.378 1.00 94.94 123 ASN A N 1
ATOM 1003 C CA . ASN A 1 123 ? 4.750 7.325 -3.630 1.00 94.94 123 ASN A CA 1
ATOM 1004 C C . ASN A 1 123 ? 5.737 6.562 -4.527 1.00 94.94 123 ASN A C 1
ATOM 1006 O O . ASN A 1 123 ? 6.429 7.155 -5.351 1.00 94.94 123 ASN A O 1
ATOM 1010 N N . TYR A 1 124 ? 5.808 5.239 -4.379 1.00 92.62 124 TYR A N 1
ATOM 1011 C CA . TYR A 1 124 ? 6.674 4.428 -5.224 1.00 92.62 124 TYR A CA 1
ATOM 1012 C C . TYR A 1 124 ? 6.166 4.356 -6.669 1.00 92.62 124 TYR A C 1
ATOM 1014 O O . TYR A 1 124 ? 6.972 4.439 -7.589 1.00 92.62 124 TYR A O 1
ATOM 1022 N N . LEU A 1 125 ? 4.846 4.300 -6.891 1.00 90.94 125 LEU A N 1
ATOM 1023 C CA . LEU A 1 125 ? 4.281 4.447 -8.238 1.00 90.94 125 LEU A CA 1
ATOM 1024 C C . LEU A 1 125 ? 4.600 5.804 -8.853 1.00 90.94 125 LEU A C 1
ATOM 1026 O O . LEU A 1 125 ? 5.013 5.841 -10.004 1.00 90.94 125 LEU A O 1
ATOM 1030 N N . THR A 1 126 ? 4.463 6.898 -8.097 1.00 91.69 126 THR A N 1
ATOM 1031 C CA . THR A 1 126 ? 4.783 8.231 -8.630 1.00 91.69 126 THR A CA 1
ATOM 1032 C C . THR A 1 126 ? 6.252 8.351 -9.031 1.00 91.69 126 THR A C 1
ATOM 1034 O O . THR A 1 126 ? 6.559 8.969 -10.042 1.00 91.69 126 THR A O 1
ATOM 1037 N N . GLU A 1 127 ? 7.159 7.719 -8.282 1.00 92.31 127 GLU A N 1
ATOM 1038 C CA . GLU A 1 127 ? 8.582 7.662 -8.633 1.00 92.31 127 GLU A CA 1
ATOM 1039 C C . GLU A 1 127 ? 8.823 6.858 -9.922 1.00 92.31 127 GLU A C 1
ATOM 1041 O O . GLU A 1 127 ? 9.569 7.291 -10.796 1.00 92.31 127 GLU A O 1
ATOM 1046 N N . MET A 1 128 ? 8.168 5.702 -10.075 1.00 89.25 128 MET A N 1
ATOM 1047 C CA . MET A 1 128 ? 8.261 4.898 -11.301 1.00 89.25 128 MET A CA 1
ATOM 1048 C C . MET A 1 128 ? 7.656 5.622 -12.515 1.00 89.25 128 MET A C 1
ATOM 1050 O O . MET A 1 128 ? 8.217 5.546 -13.606 1.00 89.25 128 MET A O 1
ATOM 1054 N N . ASP A 1 129 ? 6.557 6.359 -12.330 1.00 87.50 129 ASP A N 1
ATOM 1055 C CA . ASP A 1 129 ? 5.969 7.214 -13.368 1.00 87.50 129 ASP A CA 1
ATOM 1056 C C . ASP A 1 129 ? 6.957 8.296 -13.819 1.00 87.50 129 ASP A C 1
ATOM 1058 O O . ASP A 1 129 ? 7.127 8.508 -15.019 1.00 87.50 129 ASP A O 1
ATOM 1062 N N . HIS A 1 130 ? 7.661 8.944 -12.885 1.00 88.81 130 HIS A N 1
ATOM 1063 C CA . HIS A 1 130 ? 8.710 9.906 -13.229 1.00 88.81 130 HIS A CA 1
ATOM 1064 C C . HIS A 1 130 ? 9.830 9.264 -14.055 1.00 88.81 130 HIS A C 1
ATOM 1066 O O . HIS A 1 130 ? 10.211 9.816 -15.086 1.00 88.81 130 HIS A O 1
ATOM 1072 N N . GLN A 1 131 ? 10.289 8.069 -13.674 1.00 87.81 131 GLN A N 1
ATOM 1073 C CA . GLN A 1 131 ? 11.303 7.331 -14.438 1.00 87.81 131 GLN A CA 1
ATOM 1074 C C . GLN A 1 131 ? 10.828 6.980 -15.855 1.00 87.81 131 GLN A C 1
ATOM 1076 O O . GLN A 1 131 ? 11.617 7.023 -16.799 1.00 87.81 131 GLN 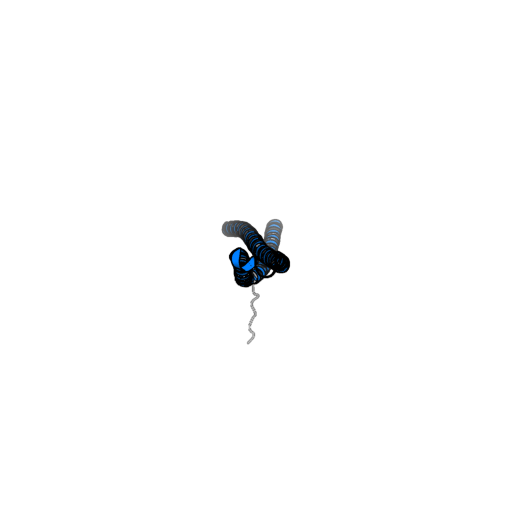A O 1
ATOM 1081 N N . LEU A 1 132 ? 9.541 6.665 -16.037 1.00 85.56 132 LEU A N 1
ATOM 1082 C CA . LEU A 1 132 ? 8.970 6.438 -17.368 1.00 85.56 132 LEU A CA 1
ATOM 1083 C C . LEU A 1 132 ? 8.916 7.712 -18.215 1.00 85.56 132 LEU A C 1
ATOM 1085 O O . LEU A 1 132 ? 9.151 7.633 -19.421 1.00 85.56 132 LEU A O 1
ATOM 1089 N N . VAL A 1 133 ? 8.610 8.863 -17.612 1.00 82.62 133 VAL A N 1
ATOM 1090 C CA . VAL A 1 133 ? 8.600 10.156 -18.313 1.00 82.62 133 VAL A CA 1
ATOM 1091 C C . VAL A 1 133 ? 10.007 10.527 -18.778 1.00 82.62 133 VAL A C 1
ATOM 1093 O O . VAL A 1 133 ? 10.186 10.831 -19.954 1.00 82.62 133 VAL A O 1
ATOM 1096 N N . GLU A 1 134 ? 11.016 10.413 -17.911 1.00 82.38 134 GLU A N 1
ATOM 1097 C CA . GLU A 1 134 ? 12.420 10.680 -18.272 1.00 82.38 134 GLU A CA 1
ATOM 1098 C C . GLU A 1 134 ? 12.910 9.779 -19.419 1.00 82.38 134 GLU A C 1
ATOM 1100 O O . GLU A 1 134 ? 13.644 10.212 -20.316 1.00 82.38 134 GLU A O 1
ATOM 1105 N N . LEU A 1 135 ? 12.471 8.517 -19.422 1.00 81.44 135 LEU A N 1
ATOM 1106 C CA . LEU A 1 135 ? 12.782 7.571 -20.487 1.00 81.44 135 LEU A CA 1
ATOM 1107 C C . LEU A 1 135 ? 12.103 7.962 -21.813 1.00 81.44 135 LEU A C 1
ATOM 1109 O O . LEU A 1 135 ? 12.740 7.917 -22.863 1.00 81.44 135 LEU A O 1
ATOM 1113 N N . ALA A 1 136 ? 10.840 8.398 -21.771 1.00 74.19 136 ALA A N 1
ATOM 1114 C CA . ALA A 1 136 ? 10.086 8.815 -22.955 1.00 74.19 136 ALA A CA 1
ATOM 1115 C C . ALA A 1 136 ? 10.613 10.122 -23.575 1.00 74.19 136 ALA A C 1
ATOM 1117 O O . ALA A 1 136 ? 10.714 10.226 -24.797 1.00 74.19 136 ALA A O 1
ATOM 1118 N N . GLU A 1 137 ? 11.005 11.098 -22.752 1.00 68.31 137 GLU A N 1
ATOM 1119 C CA . GLU A 1 137 ? 11.643 12.340 -23.216 1.00 68.31 137 GLU A CA 1
ATOM 1120 C C . GLU A 1 137 ? 12.977 12.057 -23.930 1.00 68.31 137 GLU A C 1
ATOM 1122 O O . GLU A 1 137 ? 13.328 12.713 -24.915 1.00 68.31 137 GLU A O 1
ATOM 1127 N N . SER A 1 138 ? 13.699 11.029 -23.476 1.00 63.00 138 SER A N 1
ATOM 1128 C CA . SER A 1 138 ? 14.936 10.561 -24.109 1.00 63.00 138 SER A CA 1
ATOM 1129 C C . SER A 1 138 ? 14.684 9.873 -25.464 1.00 63.00 138 SER A C 1
ATOM 1131 O O . SER A 1 138 ? 15.500 10.005 -26.382 1.00 63.00 138 SER A O 1
ATOM 1133 N N . ASP A 1 139 ? 13.542 9.194 -25.623 1.00 63.41 139 ASP A N 1
ATOM 1134 C CA . ASP A 1 139 ? 13.127 8.536 -26.870 1.00 63.41 139 ASP A CA 1
ATOM 1135 C C . ASP A 1 139 ? 12.626 9.537 -27.936 1.00 63.41 139 ASP A C 1
ATOM 1137 O O . ASP A 1 139 ? 13.007 9.430 -29.106 1.00 63.41 139 ASP A O 1
ATOM 1141 N N . GLU A 1 140 ? 11.844 10.560 -27.562 1.00 63.12 140 GLU A N 1
ATOM 1142 C CA . GLU A 1 140 ? 11.417 11.629 -28.490 1.00 63.12 140 GLU A CA 1
ATOM 1143 C C . GLU A 1 140 ? 12.611 12.436 -29.029 1.00 63.12 140 GLU A C 1
ATOM 1145 O O . GLU A 1 140 ? 12.671 12.789 -30.216 1.00 63.12 140 GLU A O 1
ATOM 1150 N N . LEU A 1 141 ? 13.617 12.674 -28.180 1.00 56.75 141 LEU A N 1
ATOM 1151 C CA . LEU A 1 141 ? 14.872 13.303 -28.586 1.00 56.75 141 LEU A CA 1
ATOM 1152 C C . LEU A 1 141 ? 15.597 12.463 -29.658 1.00 56.75 141 LEU A C 1
ATOM 1154 O O . LEU A 1 141 ? 16.118 13.013 -30.630 1.00 56.75 141 LEU A O 1
ATOM 1158 N N . LEU A 1 142 ? 15.579 11.133 -29.535 1.00 52.03 142 LEU A N 1
ATOM 1159 C CA . LEU A 1 142 ? 16.163 10.206 -30.511 1.00 52.03 142 LEU A CA 1
ATOM 1160 C C . LEU A 1 142 ? 15.385 10.154 -31.835 1.00 52.03 142 LEU A C 1
ATOM 1162 O O . LEU A 1 142 ? 16.006 10.108 -32.902 1.00 52.03 142 LEU A O 1
ATOM 1166 N N . GLU A 1 143 ? 14.050 10.185 -31.803 1.00 59.69 143 GLU A N 1
ATOM 1167 C CA . GLU A 1 143 ? 13.242 10.208 -33.030 1.00 59.69 143 GLU A CA 1
ATOM 1168 C C . GLU A 1 143 ? 13.419 11.511 -33.821 1.00 59.69 143 GLU A C 1
ATOM 1170 O O . GLU A 1 143 ? 13.561 11.474 -35.047 1.00 59.69 143 GLU A O 1
ATOM 1175 N N . SER A 1 144 ? 13.506 12.656 -33.140 1.00 57.19 144 SER A N 1
ATOM 1176 C CA . SER A 1 144 ? 13.758 13.949 -33.795 1.00 57.19 144 SER A CA 1
ATOM 1177 C C . SER A 1 144 ? 15.136 14.013 -34.483 1.00 57.19 144 SER A C 1
ATOM 1179 O O . SER A 1 144 ? 15.278 14.564 -35.581 1.00 57.19 144 SER A O 1
ATOM 1181 N N . LEU A 1 145 ? 16.151 13.367 -33.899 1.00 46.16 145 LEU A N 1
ATOM 1182 C CA . LEU A 1 145 ? 17.483 13.228 -34.497 1.00 46.16 145 LEU A CA 1
ATOM 1183 C C . LEU A 1 145 ? 17.497 12.279 -35.706 1.00 46.16 145 LEU A C 1
ATOM 1185 O O . LEU A 1 145 ? 18.295 12.471 -36.621 1.00 46.16 145 LEU A O 1
ATOM 1189 N N . ARG A 1 146 ? 16.604 11.282 -35.754 1.00 45.69 146 ARG A N 1
ATOM 1190 C CA . ARG A 1 146 ? 16.452 10.385 -36.914 1.00 45.69 146 ARG A CA 1
ATOM 1191 C C . ARG A 1 146 ? 15.746 11.039 -38.098 1.00 45.69 146 ARG A C 1
ATOM 1193 O O . ARG A 1 146 ? 16.064 10.707 -39.231 1.00 45.69 146 ARG A O 1
ATOM 1200 N N . GLN A 1 147 ? 14.793 11.938 -37.853 1.00 49.50 147 GLN A N 1
ATOM 1201 C CA . GLN A 1 147 ? 14.051 12.630 -38.917 1.00 49.50 147 GLN A CA 1
ATOM 1202 C C . GLN A 1 147 ? 14.819 13.810 -39.538 1.00 49.50 147 GLN A C 1
ATOM 1204 O O . GLN A 1 147 ? 14.417 14.324 -40.579 1.00 49.50 147 GLN A O 1
ATOM 1209 N N . SER A 1 148 ? 15.910 14.247 -38.903 1.00 46.47 148 SER A N 1
ATOM 1210 C CA . SER A 1 148 ? 16.774 15.339 -39.373 1.00 46.47 148 SER A CA 1
ATOM 1211 C C . SER A 1 148 ? 17.991 14.873 -40.194 1.00 46.47 148 SER A C 1
ATOM 1213 O O . SER A 1 148 ? 18.822 15.708 -40.561 1.00 46.47 148 SER A O 1
ATOM 1215 N N . GLN A 1 149 ? 18.084 13.574 -40.514 1.00 38.97 149 GLN A N 1
ATOM 1216 C CA . GLN A 1 149 ? 19.076 12.961 -41.416 1.00 38.97 149 GLN A CA 1
ATOM 1217 C C . GLN A 1 149 ? 18.433 12.495 -42.725 1.00 38.97 149 GLN A C 1
ATOM 1219 O O . GLN A 1 149 ? 19.133 12.560 -43.763 1.00 38.97 149 GLN A O 1
#

Secondary structure (DSSP, 8-state):
------------------HHHHHHHHHHHHHHHHHHHHHHHHHHHHHHHHHHHHHHHHHHHHHHHHHHHHHHHHHHHHSS-HHHHTTT-TTHHHHHHHHHHHHHHHHHHHHHHHHHHHHHHHHHHHHHHHHHHHHHHHHHHHHHHHHT-

Sequence (149 aa):
MGIALLPIRVHPRKNSMSPKEFEIINSQIIETQKALIERERILTVMQSIDEQLVVERRKLPRLITSRQYEKHDVLALEQKTLKSIYYALLGNHDEQLEKETREYLDAKLAVEECQIKISSLTNYLTEMDHQLVELAESDELLESLRQSQ

Radius of gyration: 35.11 Å; chains: 1; bounding box: 56×37×124 Å

pLDDT: mean 78.54, std 17.17, range [38.97, 96.94]

Foldseek 3Di:
DDDDDDDDPPDPPPPPDDPVNVVVVVVVVVVVVVLVVVLVVLVVVLVVLVVVLVVLVVVLVVLVVQLVVLVVQLVVLVPPDPVVCVPDCPPVSVVSNVVSVVSNVVSVVVNVVSVVSNVVSVVVSVVSVVVNVVSVVVVVVVVVVVVVD